Protein AF-A0A355A768-F1 (afdb_monomer)

Radius of gyration: 13.03 Å; Cα contacts (8 Å, |Δi|>4): 17; chains: 1; bounding box: 37×24×28 Å

pLDDT: mean 95.99, std 6.39, range [64.56, 98.69]

Sequence (52 aa):
EMKVNNPALTAQVMVASARAGFKQKPGCYTMIEIPLIDYLYGERDSLIKTLV

Foldseek 3Di:
DDDDDPVVVVVLVVQLVVQQVVVDDPDDDDPVVTPPCSSDDDDPVVCVVVPD

Mean predicted aligned error: 2.94 Å

Solvent-accessible surface area (backbone atoms only — not comparable to full-atom values): 3442 Å² total; per-residue (Å²): 135,94,77,85,54,63,72,62,52,53,50,52,52,50,55,26,48,52,54,27,53,76,75,50,75,96,78,86,80,60,77,89,78,49,67,74,71,48,45,51,88,78,56,70,70,61,49,48,74,74,75,110

Secondary structure (DSSP, 8-state):
-----HHHHHHHHHHHHHHHHTTSPSS---GGGS-GGGGS-S-HHHHHHHH-

Nearest PDB structures (foldseek):
  8zmx-assembly1_C-4  TM=9.673E-01  e=3.345E-04  Bacillus thermozeamaize
  8i78-assembly1_A  TM=9.613E-01  e=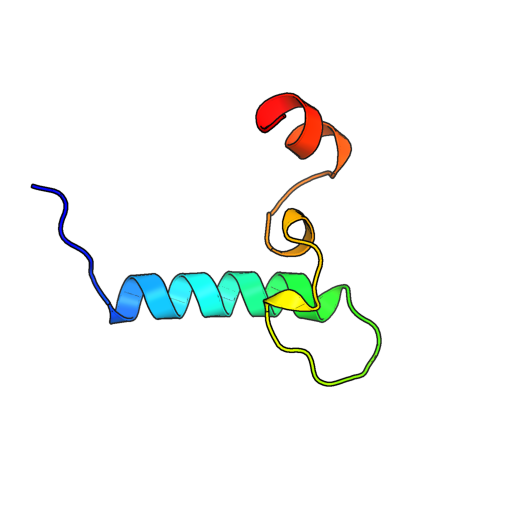2.027E-03  Proteus vulgaris
  5loc-assembly1_B  TM=8.607E-01  e=1.036E+00  Corynebacterium glutamicum
  5gz3-assembly1_A  TM=9.121E-01  e=4.141E+00  Ureibacillus thermosphaericus

Structure (mmCIF, N/CA/C/O backbone):
data_AF-A0A355A768-F1
#
_entry.id   AF-A0A355A768-F1
#
loop_
_atom_site.group_PDB
_atom_site.id
_atom_site.type_symbol
_atom_site.label_atom_id
_atom_site.label_alt_id
_atom_site.label_comp_id
_atom_site.label_asym_id
_atom_site.label_entity_id
_atom_site.label_seq_id
_atom_site.pdbx_PDB_ins_code
_atom_site.Cartn_x
_atom_site.Cartn_y
_atom_site.Cartn_z
_atom_site.occupancy
_atom_site.B_iso_or_equiv
_atom_site.auth_seq_id
_atom_site.auth_comp_id
_atom_site.auth_asym_id
_atom_site.auth_atom_id
_atom_site.pdbx_PDB_model_num
ATOM 1 N N . GLU A 1 1 ? 26.593 7.017 -12.062 1.00 64.56 1 GLU A N 1
ATOM 2 C CA . GLU A 1 1 ? 25.366 6.950 -12.887 1.00 64.56 1 GLU A CA 1
ATOM 3 C C . GLU A 1 1 ? 24.245 6.319 -12.086 1.00 64.56 1 GLU A C 1
ATOM 5 O O . GLU A 1 1 ? 24.483 5.314 -11.426 1.00 64.56 1 GLU A O 1
ATOM 10 N N . MET A 1 2 ? 23.043 6.884 -12.145 1.00 69.31 2 MET A N 1
ATOM 11 C CA . MET A 1 2 ? 21.854 6.254 -11.579 1.00 69.31 2 MET A CA 1
ATOM 12 C C . MET A 1 2 ? 21.286 5.289 -12.627 1.00 69.31 2 MET A C 1
ATOM 14 O O . MET A 1 2 ? 20.783 5.726 -13.659 1.00 69.31 2 MET A O 1
ATOM 18 N N . LYS A 1 3 ? 21.422 3.978 -12.401 1.00 83.88 3 LYS A N 1
ATOM 19 C CA . LYS A 1 3 ? 20.853 2.936 -13.268 1.00 83.88 3 LYS A CA 1
ATOM 20 C C . LYS A 1 3 ? 19.608 2.360 -12.614 1.00 83.88 3 LYS A C 1
ATOM 22 O O . LYS A 1 3 ? 19.658 1.904 -11.475 1.00 83.88 3 LYS A O 1
ATOM 27 N N . VAL A 1 4 ? 18.501 2.366 -13.348 1.00 85.62 4 VAL A N 1
ATOM 28 C CA . VAL A 1 4 ? 17.266 1.714 -12.913 1.00 85.62 4 VAL A CA 1
ATOM 29 C C . VAL A 1 4 ? 1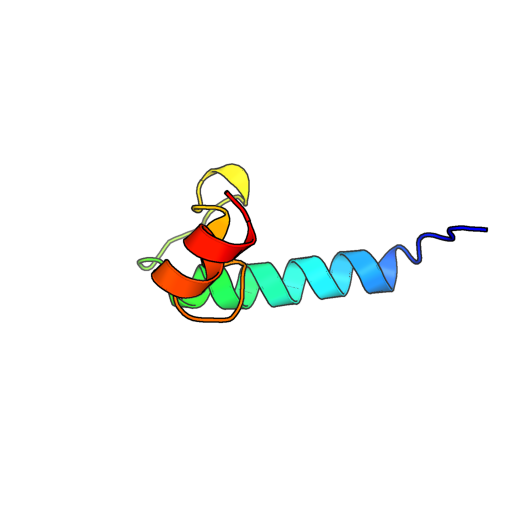7.345 0.243 -13.288 1.00 85.62 4 VAL A C 1
ATOM 31 O O . VAL A 1 4 ? 17.488 -0.110 -14.456 1.00 85.62 4 VAL A O 1
ATOM 34 N N . ASN A 1 5 ? 17.232 -0.622 -12.289 1.00 95.19 5 ASN A N 1
ATOM 35 C CA . ASN A 1 5 ? 16.997 -2.038 -12.507 1.00 95.19 5 ASN A CA 1
ATOM 36 C C . ASN A 1 5 ? 15.482 -2.263 -12.477 1.00 95.19 5 ASN A C 1
ATOM 38 O O . ASN A 1 5 ? 14.878 -2.231 -11.406 1.00 95.19 5 ASN A O 1
ATOM 42 N N . ASN A 1 6 ? 14.876 -2.438 -13.656 1.00 96.19 6 ASN A N 1
ATOM 43 C CA . ASN A 1 6 ? 13.424 -2.547 -13.789 1.00 96.19 6 ASN A CA 1
ATOM 44 C C . ASN A 1 6 ? 12.852 -3.716 -12.957 1.00 96.19 6 ASN A C 1
ATOM 46 O O . ASN A 1 6 ? 12.035 -3.438 -12.082 1.00 96.19 6 ASN A O 1
ATOM 50 N N . PRO A 1 7 ? 13.340 -4.972 -13.082 1.00 97.69 7 PRO A N 1
ATOM 51 C CA . PRO A 1 7 ? 12.887 -6.064 -12.216 1.00 97.69 7 PRO A CA 1
ATOM 52 C C . PRO A 1 7 ? 13.018 -5.777 -10.716 1.00 97.69 7 PRO A C 1
ATOM 54 O O . PRO A 1 7 ? 12.103 -6.083 -9.954 1.00 97.69 7 PRO A O 1
ATOM 57 N N . ALA A 1 8 ? 14.128 -5.170 -10.282 1.00 96.75 8 ALA A N 1
ATOM 58 C CA . ALA A 1 8 ? 14.335 -4.861 -8.868 1.00 96.75 8 ALA A CA 1
ATOM 59 C C . ALA A 1 8 ? 13.351 -3.795 -8.363 1.00 96.75 8 ALA A C 1
ATOM 61 O O . ALA A 1 8 ? 12.772 -3.946 -7.288 1.00 96.75 8 ALA A O 1
ATOM 62 N N . LEU A 1 9 ? 13.125 -2.739 -9.149 1.00 97.2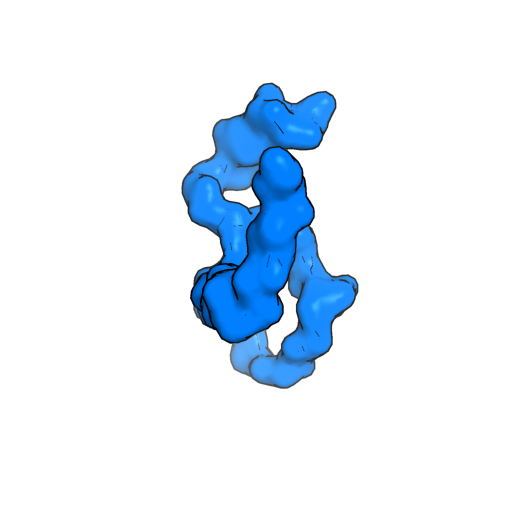5 9 LEU A N 1
ATOM 63 C CA . LEU A 1 9 ? 12.172 -1.689 -8.803 1.00 97.25 9 LEU A CA 1
ATOM 64 C C . LEU A 1 9 ? 10.737 -2.228 -8.784 1.00 97.25 9 LEU A C 1
ATOM 66 O O . LEU A 1 9 ? 10.008 -1.976 -7.827 1.00 97.25 9 LEU A O 1
ATOM 70 N N . THR A 1 10 ? 10.343 -3.015 -9.791 1.00 97.75 10 THR A N 1
ATOM 71 C CA . THR A 1 10 ? 9.021 -3.655 -9.833 1.00 97.75 10 THR A CA 1
ATOM 72 C C . THR A 1 10 ? 8.809 -4.554 -8.617 1.00 97.75 10 THR A C 1
ATOM 74 O O . THR A 1 10 ? 7.778 -4.449 -7.955 1.00 97.75 10 THR A O 1
ATOM 77 N N . ALA A 1 11 ? 9.791 -5.392 -8.267 1.00 98.50 11 ALA A N 1
ATOM 78 C CA . ALA A 1 11 ? 9.717 -6.249 -7.085 1.00 98.50 11 ALA A CA 1
ATOM 79 C C . ALA A 1 11 ? 9.543 -5.441 -5.794 1.00 98.50 11 ALA A C 1
ATOM 81 O O . ALA A 1 11 ? 8.703 -5.783 -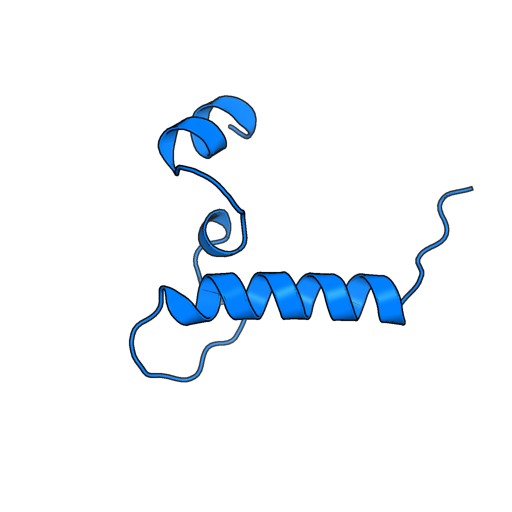4.962 1.00 98.50 11 ALA A O 1
ATOM 82 N N . GLN A 1 12 ? 10.264 -4.329 -5.652 1.00 98.19 12 GLN A N 1
ATOM 83 C CA . GLN A 1 12 ? 10.147 -3.481 -4.471 1.00 98.19 12 GLN A CA 1
ATOM 84 C C . GLN A 1 12 ? 8.758 -2.839 -4.344 1.00 98.19 12 GLN A C 1
ATOM 86 O O . GLN A 1 12 ? 8.194 -2.799 -3.248 1.00 98.19 12 GLN A O 1
ATOM 91 N N . VAL A 1 13 ? 8.172 -2.391 -5.459 1.00 98.31 13 VAL A N 1
ATOM 92 C CA . VAL A 1 13 ? 6.796 -1.867 -5.478 1.00 98.31 13 VAL A CA 1
ATOM 93 C C . VAL A 1 13 ? 5.784 -2.966 -5.134 1.00 98.31 13 VAL A C 1
ATOM 95 O O . VAL A 1 13 ? 4.845 -2.708 -4.380 1.00 98.31 13 VAL A O 1
ATOM 98 N N . MET A 1 14 ? 5.989 -4.205 -5.597 1.00 98.69 14 MET A N 1
ATOM 99 C CA . MET A 1 14 ? 5.138 -5.344 -5.220 1.00 98.69 14 MET A CA 1
ATOM 100 C C . MET A 1 14 ? 5.200 -5.637 -3.714 1.00 98.69 14 MET A C 1
ATOM 102 O O . MET A 1 14 ? 4.159 -5.814 -3.086 1.00 98.69 14 MET A O 1
ATOM 106 N N . VAL A 1 15 ? 6.391 -5.613 -3.105 1.00 98.56 15 VAL A N 1
ATOM 107 C CA . VAL A 1 15 ? 6.555 -5.790 -1.648 1.00 98.56 15 VAL A CA 1
ATOM 108 C C . VAL A 1 15 ? 5.854 -4.674 -0.867 1.00 98.56 15 VAL A C 1
ATOM 110 O O . VAL A 1 15 ? 5.184 -4.937 0.134 1.00 98.56 15 VAL A O 1
ATOM 113 N N . ALA A 1 16 ? 5.975 -3.424 -1.321 1.00 98.69 16 ALA A N 1
ATOM 114 C CA . ALA A 1 16 ? 5.276 -2.299 -0.708 1.00 98.69 16 ALA A CA 1
ATOM 115 C C . ALA A 1 16 ? 3.748 -2.423 -0.840 1.00 98.69 16 ALA A C 1
ATOM 117 O O . ALA A 1 16 ? 3.027 -2.172 0.124 1.00 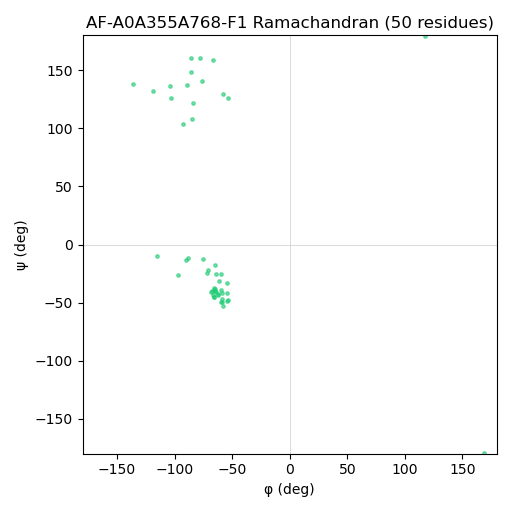98.69 16 ALA A O 1
ATOM 118 N N . SER A 1 17 ? 3.264 -2.871 -2.001 1.00 98.56 17 SER A N 1
ATOM 119 C CA . SER A 1 17 ? 1.837 -3.096 -2.259 1.00 98.56 17 SER A CA 1
ATOM 120 C C . SER A 1 17 ? 1.275 -4.227 -1.404 1.00 98.56 17 SER A C 1
ATOM 122 O O . SER A 1 17 ? 0.183 -4.090 -0.861 1.00 98.56 17 SER A O 1
ATOM 124 N N . ALA A 1 18 ? 2.035 -5.308 -1.203 1.00 98.44 18 ALA A N 1
ATOM 125 C CA . ALA A 1 18 ? 1.652 -6.380 -0.289 1.00 98.44 18 ALA A CA 1
ATOM 126 C C . ALA A 1 18 ? 1.462 -5.840 1.137 1.00 98.44 18 ALA A C 1
ATOM 128 O O . ALA A 1 18 ? 0.410 -6.053 1.735 1.00 98.44 18 ALA A O 1
ATOM 129 N N . ARG A 1 19 ? 2.430 -5.066 1.655 1.00 98.38 19 ARG A N 1
ATOM 130 C CA . ARG A 1 19 ? 2.329 -4.419 2.977 1.00 98.38 19 ARG A CA 1
ATOM 131 C C . ARG A 1 19 ? 1.071 -3.565 3.106 1.00 98.38 19 ARG A C 1
ATOM 133 O O . ARG A 1 19 ? 0.369 -3.675 4.108 1.00 98.38 19 ARG A O 1
ATOM 140 N N . ALA A 1 20 ? 0.806 -2.721 2.113 1.00 98.44 20 ALA A N 1
ATOM 141 C CA . ALA A 1 20 ? -0.347 -1.836 2.134 1.00 98.44 20 ALA A CA 1
ATOM 142 C C . ALA A 1 20 ? -1.665 -2.625 2.043 1.00 98.44 20 ALA A C 1
ATOM 144 O O . ALA A 1 20 ? -2.604 -2.326 2.777 1.00 98.44 20 ALA A O 1
ATOM 145 N N . GLY A 1 21 ? -1.702 -3.676 1.216 1.00 98.06 21 GLY A N 1
ATOM 146 C CA . GLY A 1 21 ? -2.851 -4.561 1.026 1.00 98.06 21 GLY A CA 1
ATOM 147 C C . GLY A 1 21 ? -3.297 -5.273 2.304 1.00 98.06 21 GLY A C 1
ATOM 148 O O . GLY A 1 21 ? -4.492 -5.338 2.567 1.00 98.06 21 GLY A O 1
ATOM 149 N N . PHE A 1 22 ? -2.363 -5.714 3.155 1.00 97.31 22 PHE A N 1
ATOM 150 C CA . PHE A 1 22 ? -2.696 -6.330 4.452 1.00 97.31 22 PHE A CA 1
ATOM 151 C C . PHE A 1 22 ? -3.385 -5.378 5.444 1.00 97.31 22 PHE A C 1
ATOM 153 O O . PHE A 1 22 ? -3.984 -5.845 6.410 1.00 97.31 22 PHE A O 1
ATOM 160 N N . LYS A 1 23 ? -3.306 -4.059 5.230 1.00 97.38 23 LYS A N 1
ATOM 161 C CA . LYS A 1 23 ? -3.996 -3.051 6.052 1.00 97.38 23 LYS A CA 1
ATOM 162 C C . LYS A 1 23 ? -5.393 -2.706 5.521 1.00 97.38 23 LYS A C 1
ATOM 164 O O . LYS A 1 23 ? -6.163 -2.064 6.234 1.00 97.38 23 LYS A O 1
ATOM 169 N N . GLN A 1 24 ? -5.720 -3.101 4.289 1.00 97.94 24 GLN A N 1
ATOM 170 C CA . GLN A 1 24 ? -6.998 -2.770 3.662 1.00 97.94 24 GLN A CA 1
ATOM 171 C C . GLN A 1 24 ? -8.090 -3.775 4.043 1.00 97.94 24 GLN A C 1
ATOM 173 O O . GLN A 1 24 ? -7.827 -4.905 4.456 1.00 97.94 24 GLN A O 1
ATOM 178 N N . LYS A 1 25 ? -9.350 -3.365 3.878 1.00 97.94 25 LYS A N 1
ATOM 179 C CA . LYS A 1 25 ? -10.485 -4.297 3.935 1.00 97.94 25 LYS A CA 1
ATOM 180 C C . LYS A 1 25 ? -10.427 -5.262 2.738 1.00 97.94 25 LYS A C 1
ATOM 182 O O . LYS A 1 25 ? -9.801 -4.933 1.733 1.00 97.94 25 LYS A O 1
ATOM 187 N N . PRO A 1 26 ? -11.088 -6.432 2.804 1.00 98.19 26 PRO A N 1
ATOM 188 C CA . PRO A 1 26 ? -11.167 -7.336 1.662 1.00 98.19 26 PRO A CA 1
ATOM 189 C C . PRO A 1 26 ? -11.708 -6.627 0.414 1.00 98.19 26 PRO A C 1
ATOM 191 O O . PRO A 1 26 ? -12.779 -6.021 0.453 1.00 98.19 26 PRO A O 1
ATOM 194 N N . GLY A 1 27 ? -10.961 -6.709 -0.683 1.00 97.62 27 GLY A N 1
ATOM 195 C CA . GLY A 1 27 ? -11.262 -6.014 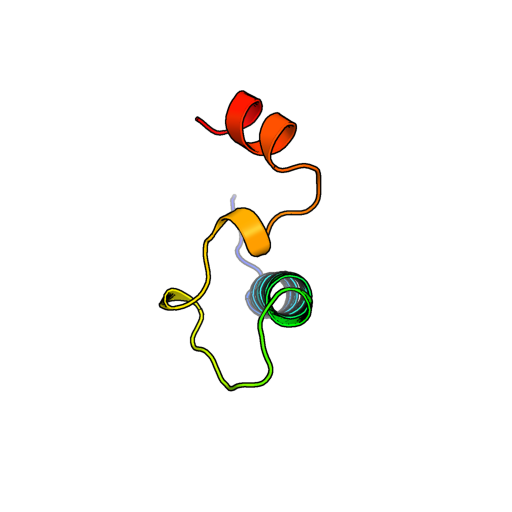-1.927 1.00 97.62 27 GLY A CA 1
ATOM 196 C C . GLY A 1 27 ? -10.096 -6.083 -2.910 1.00 97.62 27 GLY A C 1
ATOM 197 O O . GLY A 1 27 ? -9.063 -6.691 -2.627 1.00 97.62 27 GLY A O 1
ATOM 198 N N . CYS A 1 28 ? -10.275 -5.459 -4.070 1.00 98.31 28 CYS A N 1
ATOM 199 C CA . CYS A 1 28 ? -9.230 -5.260 -5.068 1.00 98.31 28 CYS A CA 1
ATOM 200 C C . CYS A 1 28 ? -9.033 -3.757 -5.246 1.00 98.31 28 CYS A C 1
ATOM 202 O O . CYS A 1 28 ? -10.016 -3.034 -5.396 1.00 98.31 28 CYS A O 1
ATOM 204 N N . TYR A 1 29 ? -7.782 -3.310 -5.213 1.00 98.56 29 TYR A N 1
ATOM 205 C CA . TYR A 1 29 ? -7.427 -1.898 -5.249 1.00 98.56 29 TYR A CA 1
ATOM 206 C C . TYR A 1 29 ? -6.265 -1.688 -6.213 1.00 98.56 29 TYR A C 1
ATOM 208 O O . TYR A 1 29 ? -5.294 -2.448 -6.225 1.00 98.56 29 TYR A O 1
ATOM 216 N N . THR A 1 30 ? -6.350 -0.626 -6.997 1.00 98.50 30 THR A N 1
ATOM 217 C CA . THR A 1 30 ? -5.216 -0.024 -7.689 1.00 98.50 30 THR A CA 1
ATOM 218 C C . THR A 1 30 ? -4.402 0.827 -6.715 1.00 98.50 30 THR A C 1
ATOM 220 O O . THR A 1 30 ? -4.884 1.233 -5.655 1.00 98.50 30 THR A O 1
ATOM 223 N N . MET A 1 31 ? -3.144 1.126 -7.059 1.00 98.50 31 MET A N 1
ATOM 224 C CA . MET A 1 31 ? -2.249 1.780 -6.099 1.00 98.50 31 MET A CA 1
ATOM 225 C C . MET A 1 31 ? -2.730 3.165 -5.642 1.00 98.50 31 MET A C 1
ATOM 227 O O . MET A 1 31 ? -2.477 3.552 -4.503 1.00 98.50 31 MET A O 1
ATOM 231 N N . ILE A 1 32 ? -3.427 3.891 -6.522 1.00 98.00 32 ILE A N 1
AT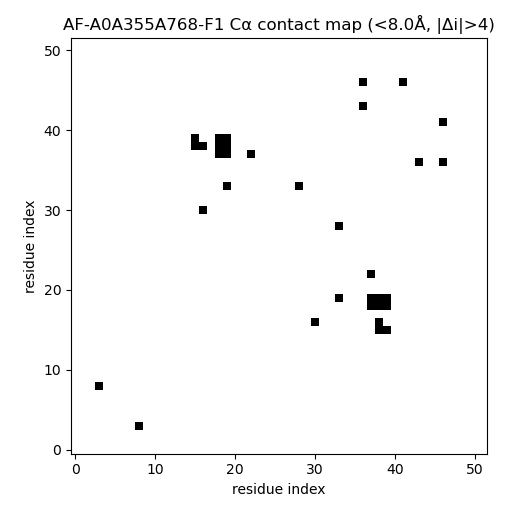OM 232 C CA . ILE A 1 32 ? -3.920 5.253 -6.277 1.00 98.00 32 ILE A CA 1
ATOM 233 C C . ILE A 1 32 ? -5.143 5.303 -5.350 1.00 98.00 32 ILE A C 1
ATOM 235 O O . ILE A 1 32 ? -5.504 6.377 -4.882 1.00 98.00 32 ILE A O 1
ATOM 239 N N . GLU A 1 33 ? -5.771 4.159 -5.075 1.00 98.50 33 GLU A N 1
ATOM 240 C CA . GLU A 1 33 ? -6.907 4.046 -4.151 1.00 98.50 33 GLU A CA 1
ATOM 241 C C . GLU A 1 33 ? -6.455 3.810 -2.700 1.00 98.50 33 GLU A C 1
ATOM 243 O O . GLU A 1 33 ? -7.261 3.911 -1.777 1.00 98.50 33 GLU A O 1
ATOM 248 N N . ILE A 1 34 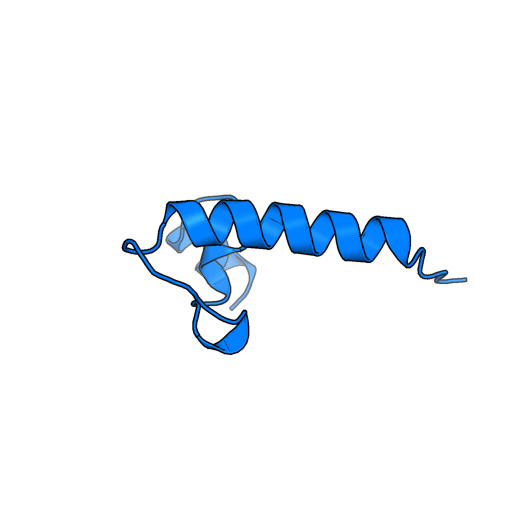? -5.168 3.511 -2.486 1.00 98.25 34 ILE A N 1
ATOM 249 C CA . ILE A 1 34 ? -4.590 3.214 -1.172 1.00 98.25 34 ILE A CA 1
ATOM 250 C C . ILE A 1 34 ? -3.775 4.421 -0.669 1.00 98.25 34 ILE A C 1
ATOM 252 O O . ILE A 1 34 ? -2.976 4.979 -1.427 1.00 98.25 34 ILE A O 1
ATOM 256 N N . PRO A 1 35 ? -3.887 4.813 0.616 1.00 97.56 35 PRO A N 1
ATOM 257 C CA . PRO A 1 35 ? -3.057 5.870 1.194 1.00 97.56 35 PRO A CA 1
ATOM 258 C C . PRO A 1 35 ? -1.551 5.568 1.080 1.00 97.56 35 PRO A C 1
ATOM 260 O O . PRO A 1 35 ? -1.087 4.520 1.524 1.00 97.56 35 PRO A O 1
ATOM 263 N N . LEU A 1 36 ? -0.753 6.515 0.567 1.00 97.06 36 LEU A N 1
ATOM 264 C CA . LEU A 1 36 ? 0.698 6.335 0.349 1.00 97.06 36 LEU A CA 1
ATOM 265 C C . LEU A 1 36 ? 1.474 5.896 1.604 1.00 97.06 36 LEU A C 1
ATOM 267 O O . LEU A 1 36 ? 2.436 5.137 1.508 1.00 97.06 36 LEU A O 1
ATOM 271 N N . ILE A 1 37 ? 1.046 6.338 2.788 1.00 97.88 37 ILE A N 1
ATOM 272 C CA . ILE A 1 37 ? 1.688 5.974 4.056 1.00 97.88 37 ILE A CA 1
ATOM 273 C C . ILE A 1 37 ? 1.592 4.474 4.365 1.00 97.88 37 ILE A C 1
ATOM 275 O O . ILE A 1 37 ? 2.456 3.933 5.051 1.00 97.88 37 ILE A O 1
ATOM 279 N N . ASP A 1 38 ? 0.591 3.771 3.826 1.00 98.06 38 ASP A N 1
ATOM 280 C CA . ASP A 1 38 ? 0.402 2.346 4.094 1.00 98.06 38 ASP A CA 1
ATOM 281 C C . ASP A 1 38 ? 1.462 1.473 3.419 1.00 98.06 38 ASP A C 1
ATOM 283 O O . ASP A 1 38 ? 1.785 0.399 3.938 1.00 98.06 38 ASP A O 1
ATOM 287 N N . TYR A 1 39 ? 2.058 1.968 2.331 1.00 98.38 39 TYR A N 1
ATOM 288 C CA . TYR A 1 39 ? 3.178 1.339 1.629 1.00 98.38 39 TYR A CA 1
ATOM 289 C C . TYR A 1 39 ? 4.487 1.411 2.421 1.00 98.38 39 TYR A C 1
ATOM 291 O O . TYR A 1 39 ? 5.391 0.599 2.194 1.00 98.38 39 TYR A O 1
ATOM 299 N N . LEU A 1 40 ? 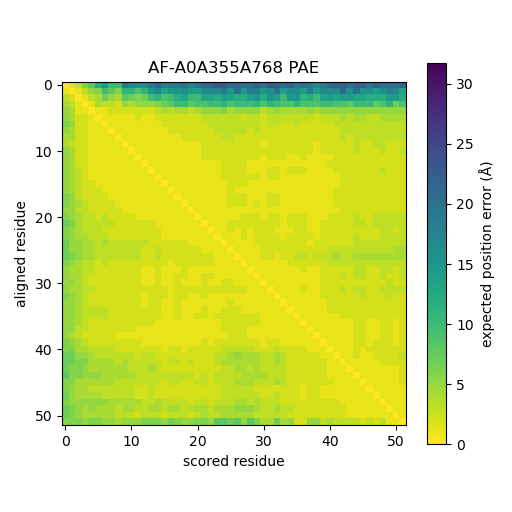4.597 2.354 3.359 1.00 97.94 40 LEU A N 1
ATOM 300 C CA . LEU A 1 40 ? 5.789 2.569 4.168 1.00 97.94 40 LEU A CA 1
ATOM 301 C C . LEU A 1 40 ? 5.795 1.655 5.398 1.00 97.94 40 LEU A C 1
ATOM 303 O O . LEU A 1 40 ? 4.759 1.278 5.952 1.00 97.94 40 LEU A O 1
ATOM 307 N N . TYR A 1 41 ? 6.998 1.268 5.810 1.00 97.12 41 TYR A N 1
ATOM 308 C CA . TYR A 1 41 ? 7.218 0.533 7.049 1.00 97.12 41 TYR A CA 1
ATOM 309 C C . TYR A 1 41 ? 7.445 1.510 8.205 1.00 97.12 41 TYR A C 1
ATOM 311 O O . TYR A 1 41 ? 8.206 2.464 8.057 1.00 97.12 41 TYR A O 1
ATOM 319 N N . GLY A 1 42 ? 6.835 1.231 9.356 1.00 95.75 42 GLY A N 1
ATOM 320 C CA . GLY A 1 42 ? 6.992 2.011 10.581 1.00 95.75 42 GLY A CA 1
ATOM 321 C C . GLY A 1 42 ? 5.697 2.661 11.063 1.00 95.75 42 GLY A C 1
ATOM 322 O O . GLY A 1 42 ? 4.638 2.523 10.448 1.00 95.75 42 GLY A O 1
ATOM 323 N N . GLU A 1 43 ? 5.813 3.365 12.186 1.00 96.19 43 GLU A N 1
ATOM 324 C CA . GLU A 1 43 ? 4.697 4.047 12.836 1.00 96.19 43 GLU A CA 1
ATOM 325 C C . GLU A 1 43 ? 4.312 5.333 12.111 1.00 96.19 43 GLU A C 1
ATOM 327 O O . GLU A 1 43 ? 5.169 6.118 11.693 1.00 96.19 43 GLU A O 1
ATOM 332 N N . ARG A 1 44 ? 3.000 5.573 12.025 1.00 95.88 44 ARG A N 1
ATOM 333 C CA . ARG A 1 44 ? 2.420 6.718 11.315 1.00 95.88 44 ARG A CA 1
ATOM 334 C C . ARG A 1 44 ? 3.005 8.048 11.787 1.00 95.88 44 ARG A C 1
ATOM 336 O O . ARG A 1 44 ? 3.442 8.837 10.955 1.00 95.88 44 ARG A O 1
ATOM 343 N N . ASP A 1 45 ? 3.074 8.266 13.097 1.00 97.31 45 ASP A N 1
ATOM 344 C CA . ASP A 1 45 ? 3.576 9.522 13.664 1.00 97.31 45 ASP A CA 1
ATOM 345 C C . ASP A 1 45 ? 5.065 9.746 13.373 1.00 97.31 45 ASP A C 1
ATOM 347 O O . ASP A 1 45 ? 5.479 10.870 13.090 1.00 97.31 45 ASP A O 1
ATOM 351 N N . SER A 1 46 ? 5.876 8.686 13.396 1.00 97.69 46 SER A N 1
ATOM 352 C CA . SER A 1 46 ? 7.307 8.769 13.074 1.00 97.69 46 SER A CA 1
ATOM 353 C C . SER A 1 46 ? 7.538 9.075 11.596 1.00 97.69 46 SER A C 1
ATOM 355 O O . SER A 1 46 ? 8.402 9.885 11.260 1.00 97.69 46 SER A O 1
ATOM 357 N N . LEU A 1 47 ? 6.749 8.459 10.711 1.00 97.50 47 LEU A N 1
ATOM 358 C CA . LEU A 1 47 ? 6.819 8.700 9.271 1.00 97.50 47 LEU A CA 1
ATOM 359 C C . LEU A 1 47 ? 6.403 10.128 8.925 1.00 97.50 47 LEU A C 1
ATOM 361 O O . LEU A 1 47 ? 7.108 10.791 8.171 1.00 97.50 47 LEU A O 1
ATOM 365 N N . ILE A 1 48 ? 5.310 10.617 9.519 1.00 97.38 48 ILE A N 1
ATOM 366 C CA . ILE A 1 48 ? 4.841 11.991 9.309 1.00 97.38 48 ILE A CA 1
ATOM 367 C C . ILE A 1 48 ? 5.921 12.986 9.736 1.00 97.38 48 ILE A C 1
ATOM 369 O O . ILE A 1 48 ? 6.294 13.826 8.933 1.00 97.38 48 ILE A O 1
ATOM 373 N N . LYS A 1 49 ? 6.498 12.835 10.936 1.00 97.94 49 LYS A N 1
ATOM 374 C CA . LYS A 1 49 ? 7.563 13.728 11.437 1.00 97.94 49 LYS A CA 1
ATOM 375 C C . LYS A 1 49 ? 8.826 13.759 10.571 1.00 97.94 49 LYS A C 1
ATOM 377 O O . LYS A 1 49 ? 9.595 14.706 10.672 1.00 97.94 49 LYS A O 1
ATOM 382 N N . THR A 1 50 ? 9.092 12.698 9.809 1.00 97.31 50 THR A N 1
ATOM 383 C CA . THR A 1 50 ? 10.330 12.566 9.022 1.00 97.31 50 THR A CA 1
ATOM 384 C C . THR A 1 50 ? 10.141 12.991 7.565 1.00 97.31 50 THR A C 1
ATOM 386 O O . THR A 1 50 ? 11.113 13.360 6.911 1.00 97.31 50 THR A O 1
ATOM 389 N N . LEU A 1 51 ? 8.918 12.899 7.033 1.00 97.12 51 LEU A N 1
ATOM 390 C CA . LEU A 1 51 ? 8.636 13.037 5.599 1.00 97.12 51 LEU A CA 1
ATOM 391 C C . LEU A 1 51 ? 7.778 14.262 5.239 1.00 97.12 51 LEU A C 1
ATOM 393 O O . LEU A 1 51 ? 7.630 14.537 4.048 1.00 97.12 51 LEU A O 1
ATOM 397 N N . VAL A 1 52 ? 7.212 14.965 6.227 1.00 95.19 52 VAL A N 1
ATOM 398 C CA . VAL A 1 52 ? 6.378 16.173 6.074 1.00 95.19 52 VAL A CA 1
ATOM 399 C C . VAL A 1 52 ? 6.893 17.257 7.010 1.00 95.19 52 VAL A C 1
ATOM 401 O O . VAL A 1 52 ? 7.073 18.392 6.523 1.00 95.19 52 VAL A O 1
#